Protein AF-A0A1Z9BQ35-F1 (afdb_monomer)

Structure (mmCIF, N/CA/C/O backbone):
data_AF-A0A1Z9BQ35-F1
#
_entry.id   AF-A0A1Z9BQ35-F1
#
loop_
_atom_site.group_PDB
_atom_site.id
_atom_site.type_symbol
_atom_site.label_atom_id
_atom_site.label_alt_id
_atom_site.label_comp_id
_atom_site.label_asym_id
_atom_site.label_entity_id
_atom_site.label_seq_id
_atom_site.pdbx_PDB_ins_code
_atom_site.Cartn_x
_atom_site.Cartn_y
_atom_site.Cartn_z
_atom_site.occupancy
_atom_site.B_iso_or_equiv
_atom_site.auth_seq_id
_atom_site.auth_comp_id
_atom_site.auth_asym_id
_atom_site.auth_atom_id
_atom_site.pdbx_PDB_model_num
ATOM 1 N N . MET A 1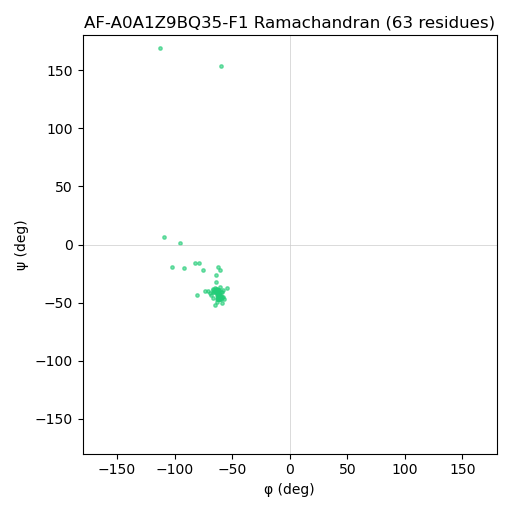 1 ? 18.703 -0.201 -15.230 1.00 47.31 1 MET A N 1
ATOM 2 C CA . MET A 1 1 ? 18.852 -1.279 -14.217 1.00 47.31 1 MET A CA 1
ATOM 3 C C . MET A 1 1 ? 18.269 -0.958 -12.823 1.00 47.31 1 MET A C 1
ATOM 5 O O . MET A 1 1 ? 18.304 -1.840 -11.981 1.00 47.31 1 MET A O 1
ATOM 9 N N . GLN A 1 2 ? 17.703 0.234 -12.552 1.00 57.03 2 GLN A N 1
ATOM 10 C CA . GLN A 1 2 ? 17.127 0.602 -11.232 1.00 57.03 2 GLN A CA 1
ATOM 11 C C . GLN A 1 2 ? 15.598 0.388 -11.109 1.00 57.03 2 GLN A C 1
ATOM 13 O O . GLN A 1 2 ? 15.002 0.664 -10.072 1.00 57.03 2 GLN A O 1
ATOM 18 N N . VAL A 1 3 ? 14.941 -0.113 -12.157 1.00 54.97 3 VAL A N 1
ATOM 19 C CA . VAL A 1 3 ? 13.473 -0.233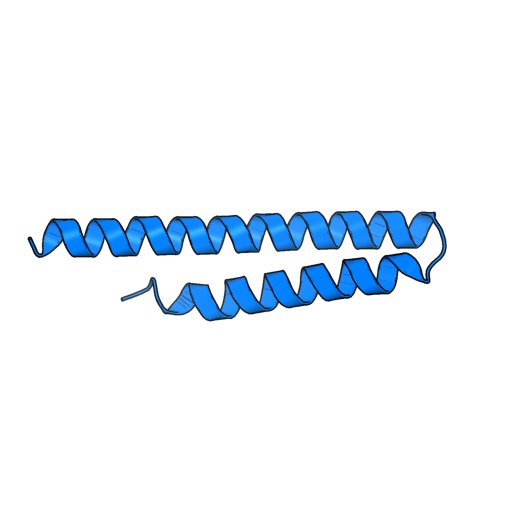 -12.218 1.00 54.97 3 VAL A CA 1
ATOM 20 C C . VAL A 1 3 ? 12.972 -1.471 -11.466 1.00 54.97 3 VAL A C 1
ATOM 22 O O . VAL A 1 3 ? 12.084 -1.387 -10.623 1.00 54.97 3 VAL A O 1
ATOM 25 N N . ALA A 1 4 ? 13.651 -2.608 -11.640 1.00 57.47 4 ALA A N 1
ATOM 26 C CA . ALA A 1 4 ? 13.356 -3.835 -10.899 1.00 57.47 4 ALA A CA 1
ATOM 27 C C . ALA A 1 4 ? 13.526 -3.681 -9.372 1.00 57.47 4 ALA A C 1
ATOM 29 O O . ALA A 1 4 ? 12.919 -4.428 -8.608 1.00 57.47 4 ALA A O 1
ATOM 30 N N . SER A 1 5 ? 14.310 -2.699 -8.901 1.00 68.56 5 SER A N 1
ATOM 31 C CA . SER A 1 5 ? 14.539 -2.490 -7.465 1.00 68.56 5 SER A CA 1
ATOM 32 C C . SER A 1 5 ? 13.400 -1.778 -6.730 1.00 68.56 5 SER A C 1
ATOM 34 O O . SER A 1 5 ? 13.366 -1.838 -5.502 1.00 68.56 5 SER A O 1
ATOM 36 N N . VAL A 1 6 ? 12.460 -1.126 -7.431 1.00 77.94 6 VAL A N 1
ATOM 37 C CA . VAL A 1 6 ? 11.343 -0.418 -6.767 1.00 77.94 6 VAL A CA 1
ATOM 38 C C . VAL A 1 6 ? 10.091 -1.280 -6.591 1.00 77.94 6 VAL A C 1
ATOM 40 O O . VAL A 1 6 ? 9.294 -1.008 -5.692 1.00 77.94 6 VAL A O 1
ATOM 43 N N . LEU A 1 7 ? 9.948 -2.358 -7.372 1.00 82.94 7 LEU A N 1
ATOM 44 C CA . LEU A 1 7 ? 8.819 -3.294 -7.296 1.00 82.94 7 LEU A CA 1
ATOM 45 C C . LEU A 1 7 ? 8.672 -3.956 -5.914 1.00 82.94 7 LEU A C 1
ATOM 47 O O . LEU A 1 7 ? 7.579 -3.887 -5.348 1.00 82.94 7 LEU A O 1
ATOM 51 N N . PRO A 1 8 ? 9.732 -4.541 -5.315 1.00 87.69 8 PRO A N 1
ATOM 52 C CA . PRO A 1 8 ? 9.630 -5.141 -3.983 1.00 87.69 8 PRO A CA 1
ATOM 53 C C . PRO A 1 8 ? 9.167 -4.138 -2.917 1.00 87.69 8 PRO A C 1
ATOM 55 O O . PRO A 1 8 ? 8.347 -4.467 -2.058 1.00 87.69 8 PRO A O 1
ATOM 58 N N . SER A 1 9 ? 9.646 -2.895 -3.001 1.00 88.31 9 SER A N 1
ATOM 59 C CA . SER A 1 9 ? 9.267 -1.810 -2.091 1.00 88.31 9 SER A CA 1
ATOM 60 C C . SER A 1 9 ? 7.809 -1.387 -2.274 1.00 88.31 9 SER A C 1
ATOM 62 O O . SER A 1 9 ? 7.092 -1.230 -1.286 1.00 88.31 9 SER A O 1
ATOM 64 N N . ALA A 1 10 ? 7.347 -1.256 -3.520 1.00 91.56 10 ALA A N 1
ATOM 65 C CA . ALA A 1 10 ? 5.960 -0.916 -3.824 1.00 91.56 10 ALA A CA 1
ATOM 66 C C . ALA A 1 10 ? 4.982 -1.994 -3.331 1.00 91.56 10 ALA A C 1
ATOM 68 O O . ALA A 1 10 ? 3.977 -1.675 -2.695 1.00 91.56 10 ALA A O 1
ATOM 69 N N . VAL A 1 11 ? 5.310 -3.274 -3.546 1.00 92.56 11 VAL A N 1
ATOM 70 C CA . VAL A 1 11 ? 4.504 -4.406 -3.059 1.00 92.56 11 VAL A CA 1
ATOM 71 C C . VAL A 1 11 ? 4.437 -4.411 -1.535 1.00 92.56 11 VAL A C 1
ATOM 73 O O . VAL A 1 11 ? 3.354 -4.564 -0.971 1.00 92.56 11 VAL A O 1
ATOM 76 N N . LYS A 1 12 ? 5.569 -4.200 -0.852 1.00 95.19 12 LYS A N 1
ATOM 77 C CA . LYS A 1 12 ? 5.608 -4.166 0.615 1.00 95.19 12 LYS A CA 1
ATOM 78 C C . LYS A 1 12 ? 4.763 -3.024 1.186 1.00 95.19 12 LYS A C 1
ATOM 80 O O . LYS A 1 12 ? 4.019 -3.246 2.138 1.00 95.19 12 LYS A O 1
ATOM 85 N N . LEU A 1 13 ? 4.841 -1.832 0.593 1.00 95.12 13 LEU A N 1
ATOM 86 C CA . LEU A 1 13 ? 4.020 -0.683 0.993 1.00 95.12 13 LEU A CA 1
ATOM 87 C C . LEU A 1 13 ? 2.527 -0.942 0.773 1.00 95.12 13 LEU A C 1
ATOM 89 O O . LEU A 1 13 ? 1.719 -0.627 1.639 1.00 95.12 13 LEU A O 1
ATOM 93 N N . TYR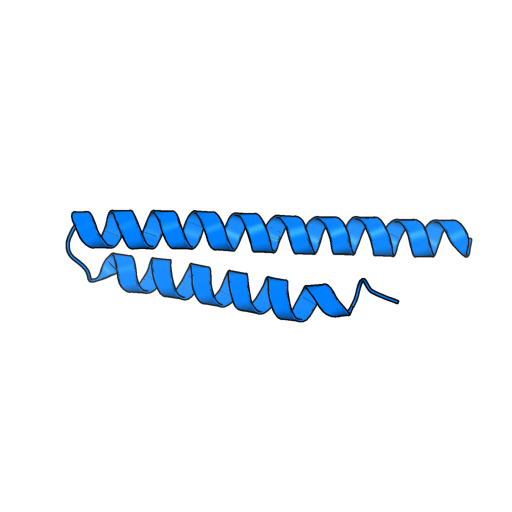 A 1 14 ? 2.158 -1.578 -0.338 1.00 94.50 14 TYR A N 1
ATOM 94 C CA . TYR A 1 14 ? 0.767 -1.949 -0.593 1.00 94.50 14 TYR A CA 1
ATOM 95 C C . TYR A 1 14 ? 0.245 -3.010 0.393 1.00 94.50 14 TYR A C 1
ATOM 97 O O . TYR A 1 14 ? -0.873 -2.924 0.893 1.00 94.50 14 TYR A O 1
ATOM 105 N N . GLN A 1 15 ? 1.061 -4.010 0.731 1.00 97.00 15 GLN A N 1
ATOM 106 C CA . GLN A 1 15 ? 0.693 -5.003 1.746 1.00 97.00 15 GLN A CA 1
ATOM 107 C C . GLN A 1 15 ? 0.529 -4.368 3.134 1.00 97.00 15 GLN A C 1
ATOM 109 O O . GLN A 1 15 ? -0.413 -4.702 3.857 1.00 97.00 15 GLN A O 1
ATOM 114 N N . SER A 1 16 ? 1.416 -3.435 3.488 1.00 97.44 16 SER A N 1
ATOM 115 C CA . SER A 1 16 ? 1.329 -2.659 4.729 1.00 97.44 16 SER A CA 1
ATOM 116 C C . SER A 1 16 ? 0.054 -1.812 4.770 1.00 97.44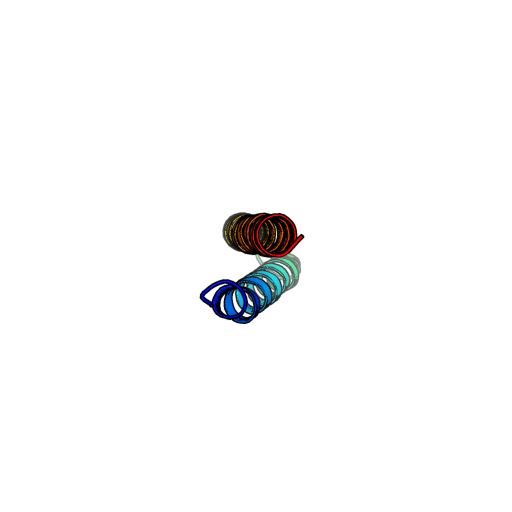 16 SER A C 1
ATOM 118 O O . SER A 1 16 ? -0.711 -1.883 5.738 1.00 97.44 16 SER A O 1
ATOM 120 N N . 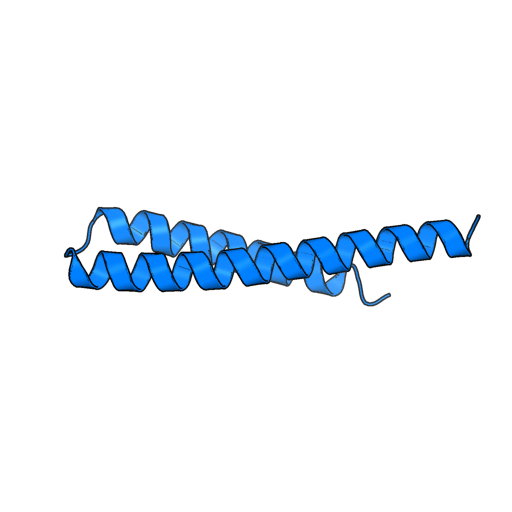SER A 1 17 ? -0.279 -1.137 3.666 1.00 97.44 17 SER A N 1
ATOM 121 C CA . SER A 1 17 ? -1.484 -0.316 3.588 1.00 97.44 17 SER A CA 1
ATOM 122 C C . SER A 1 17 ? -2.767 -1.135 3.761 1.00 97.44 17 SER A C 1
ATOM 124 O O . SER A 1 17 ? -3.691 -0.709 4.466 1.00 97.44 17 SER A O 1
ATOM 126 N N . LEU A 1 18 ? -2.816 -2.343 3.192 1.00 97.38 18 LEU A N 1
ATOM 127 C CA . LEU A 1 18 ? -3.915 -3.286 3.399 1.00 97.38 18 LEU A CA 1
ATOM 128 C C . LEU A 1 18 ? -3.997 -3.770 4.851 1.00 97.38 18 LEU A C 1
ATOM 130 O O . LEU A 1 18 ? -5.101 -3.937 5.376 1.00 97.38 18 LEU A O 1
ATOM 134 N N . SER A 1 19 ? -2.856 -3.986 5.508 1.00 97.88 19 SER A N 1
ATOM 135 C CA . SER A 1 19 ? -2.807 -4.359 6.926 1.00 97.88 19 SER A CA 1
ATOM 136 C C . SER A 1 19 ? -3.424 -3.269 7.806 1.00 97.88 19 SER A C 1
ATOM 138 O O . SER A 1 19 ? -4.313 -3.556 8.611 1.00 97.88 19 SER A O 1
ATOM 140 N N . HIS A 1 20 ? -3.050 -2.004 7.582 1.00 97.69 20 HIS A N 1
ATOM 141 C CA . HIS A 1 20 ? -3.631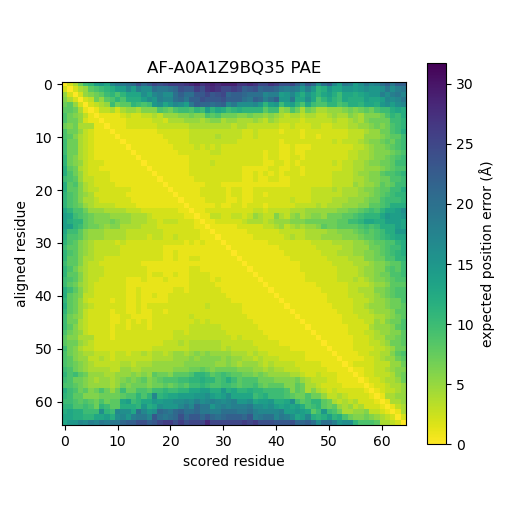 -0.865 8.294 1.00 97.69 20 HIS A CA 1
ATOM 142 C C . HIS A 1 20 ? -5.148 -0.748 8.083 1.00 97.69 20 HIS A C 1
ATOM 144 O O . HIS A 1 20 ? -5.885 -0.513 9.044 1.00 97.69 20 HIS A O 1
ATOM 150 N N . LEU A 1 21 ? -5.645 -0.971 6.859 1.00 96.50 21 LEU A N 1
ATOM 151 C CA . LEU A 1 21 ? -7.090 -0.975 6.591 1.00 96.50 21 LEU A CA 1
ATOM 152 C C . LEU A 1 21 ? -7.816 -2.078 7.355 1.00 96.50 21 LEU A C 1
ATOM 154 O O . LEU A 1 21 ? -8.834 -1.797 7.991 1.00 96.50 21 LEU A O 1
ATOM 158 N N . LYS A 1 22 ? -7.285 -3.305 7.335 1.00 97.62 22 LYS A N 1
ATOM 159 C CA . LYS A 1 22 ? -7.862 -4.434 8.080 1.00 97.62 22 LYS A CA 1
ATOM 160 C C . LYS A 1 22 ? -7.884 -4.155 9.579 1.00 97.62 22 LYS A C 1
ATOM 162 O O . LYS A 1 22 ? -8.913 -4.357 10.216 1.00 97.62 22 LYS A O 1
ATOM 167 N N . GLN A 1 23 ? -6.790 -3.627 10.124 1.00 97.25 23 GLN A N 1
ATOM 168 C CA . GLN A 1 23 ? -6.712 -3.257 11.535 1.00 97.25 23 GLN A CA 1
ATOM 169 C C . GLN A 1 23 ? -7.733 -2.165 11.889 1.00 97.25 23 GLN A C 1
ATOM 171 O O . GLN A 1 23 ? -8.382 -2.253 12.927 1.00 97.25 23 GLN A O 1
ATOM 176 N N . SER A 1 24 ? -7.947 -1.182 11.005 1.00 97.06 24 SER A N 1
ATOM 177 C CA . SER A 1 24 ? -8.892 -0.078 11.241 1.00 97.06 24 SER A CA 1
ATOM 178 C C . SER A 1 24 ? -10.352 -0.516 11.413 1.00 97.06 24 SER A C 1
ATOM 180 O O . SER A 1 24 ? -11.160 0.251 11.930 1.00 97.06 24 SER A O 1
ATOM 182 N N . ALA A 1 25 ? -10.716 -1.722 10.963 1.00 95.31 25 ALA A N 1
ATOM 183 C CA . ALA A 1 25 ? -12.074 -2.243 11.098 1.00 95.31 25 ALA A CA 1
ATOM 184 C C . ALA A 1 25 ? -12.400 -2.703 12.531 1.00 95.31 25 ALA A C 1
ATOM 186 O O . ALA A 1 25 ? -13.572 -2.772 12.887 1.00 95.31 25 ALA A O 1
ATOM 187 N N . GLY A 1 26 ? -11.379 -3.012 13.340 1.00 95.69 26 GLY A N 1
ATOM 188 C CA . GLY A 1 26 ? -11.534 -3.528 14.704 1.00 95.69 26 GLY A CA 1
ATOM 189 C C . GLY A 1 26 ? -11.149 -2.546 15.812 1.00 95.69 26 GLY A C 1
ATOM 190 O O . GLY A 1 26 ? -11.087 -2.955 16.968 1.00 95.69 26 GLY A O 1
ATOM 191 N N . THR A 1 27 ? -10.842 -1.286 15.489 1.00 95.94 27 THR A N 1
ATOM 192 C CA . THR A 1 27 ? -10.335 -0.295 16.453 1.00 95.94 27 THR A CA 1
ATOM 193 C C . THR A 1 27 ? -11.318 0.844 16.706 1.00 95.94 27 THR A C 1
ATOM 195 O O . THR A 1 27 ? -12.328 1.002 16.016 1.00 95.94 27 THR A O 1
ATOM 198 N N . SER A 1 28 ? -11.025 1.656 17.727 1.00 97.88 28 SER A N 1
ATOM 199 C CA . SER A 1 28 ? -11.822 2.842 18.044 1.00 97.88 28 SER A CA 1
ATOM 200 C C . SER A 1 28 ? -11.853 3.830 16.863 1.00 97.88 28 SER A C 1
ATOM 202 O O . SER A 1 28 ? -10.895 3.886 16.089 1.00 97.88 28 SER A O 1
ATOM 204 N N . PRO A 1 29 ? -12.895 4.672 16.715 1.00 96.69 29 PRO A N 1
ATOM 205 C CA . PRO A 1 29 ? -13.009 5.582 15.570 1.00 96.69 29 PRO A CA 1
ATOM 206 C C . PRO A 1 29 ? -11.790 6.493 15.355 1.00 96.69 29 PRO A C 1
ATOM 208 O O . PRO A 1 29 ? -11.386 6.732 14.217 1.00 96.69 29 PRO A O 1
ATOM 211 N N . VAL A 1 30 ? -11.170 6.969 16.440 1.00 97.31 30 VAL A N 1
ATOM 212 C CA . VAL A 1 30 ? -9.983 7.837 16.385 1.00 97.31 30 VAL A CA 1
ATOM 213 C C . VAL A 1 30 ? -8.754 7.070 15.889 1.00 97.31 30 VAL A C 1
ATOM 215 O O . VAL A 1 30 ? -7.994 7.579 15.066 1.00 97.31 30 VAL A O 1
ATOM 218 N N . GLU A 1 31 ? -8.552 5.838 16.351 1.00 97.31 31 GLU A N 1
ATOM 219 C CA . GLU A 1 31 ? -7.449 4.986 15.891 1.00 97.31 31 GLU A CA 1
ATOM 220 C C . GLU A 1 31 ? -7.673 4.496 14.462 1.00 97.31 31 GLU A C 1
ATOM 222 O O . GLU A 1 31 ? -6.746 4.500 13.654 1.00 97.31 31 GLU A O 1
ATOM 227 N N . ALA A 1 32 ? -8.912 4.144 14.120 1.00 97.88 32 ALA A N 1
ATOM 228 C CA . ALA A 1 32 ? -9.302 3.768 12.772 1.00 97.88 32 ALA A CA 1
ATOM 229 C C . ALA A 1 32 ? -9.020 4.900 11.774 1.00 97.88 32 ALA A C 1
ATOM 231 O O . ALA A 1 32 ? -8.505 4.643 10.687 1.00 97.88 32 ALA A O 1
ATOM 232 N N . ALA A 1 33 ? -9.291 6.158 12.144 1.00 98.00 33 ALA A N 1
ATOM 233 C CA . ALA A 1 33 ? -8.949 7.315 11.318 1.00 98.00 33 ALA A CA 1
ATOM 234 C C . ALA A 1 33 ? -7.433 7.425 11.081 1.00 98.00 33 ALA A C 1
ATOM 236 O O . ALA A 1 33 ? -7.008 7.583 9.938 1.00 98.00 33 ALA A O 1
ATOM 237 N N . LYS A 1 34 ? -6.609 7.265 12.127 1.00 98.06 34 LYS A N 1
ATOM 238 C CA . LYS A 1 34 ? -5.138 7.284 12.001 1.00 98.06 34 LYS A CA 1
ATOM 239 C C . LYS A 1 34 ? -4.624 6.172 11.084 1.00 98.06 34 LYS A C 1
ATOM 241 O O . LYS A 1 34 ? -3.832 6.442 10.185 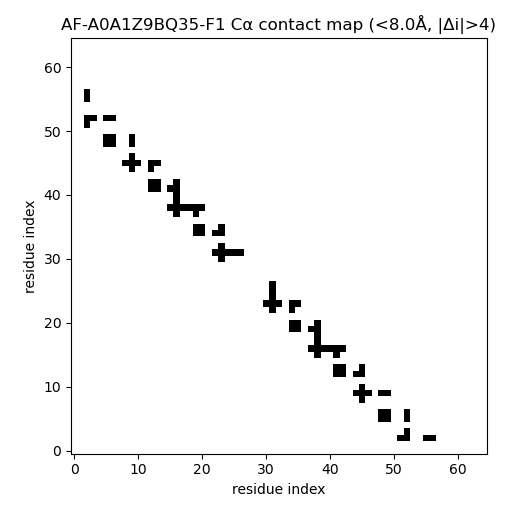1.00 98.06 34 LYS A O 1
ATOM 246 N N . LEU A 1 35 ? -5.116 4.946 11.270 1.00 98.12 35 LEU A N 1
ATOM 247 C CA . LEU A 1 35 ? -4.740 3.790 10.450 1.00 98.12 35 LEU A CA 1
ATOM 248 C C . LEU A 1 35 ? -5.145 3.973 8.981 1.00 98.12 35 LEU A C 1
ATOM 250 O O . LEU A 1 35 ? -4.382 3.633 8.080 1.00 98.12 35 LEU A O 1
ATOM 254 N N . ARG A 1 36 ? -6.315 4.564 8.713 1.00 97.44 36 ARG A N 1
ATOM 255 C CA . ARG A 1 36 ? -6.749 4.873 7.341 1.00 97.44 36 ARG A CA 1
ATOM 256 C C . ARG A 1 36 ? -5.881 5.940 6.682 1.00 97.44 36 ARG A C 1
ATOM 258 O O . ARG A 1 36 ? -5.570 5.799 5.505 1.00 97.44 36 ARG A O 1
ATOM 265 N N . VAL A 1 37 ? -5.454 6.963 7.426 1.00 98.31 37 VAL A N 1
ATOM 266 C CA . VAL A 1 37 ? -4.505 7.970 6.918 1.00 98.31 37 VAL A CA 1
ATOM 267 C C . VAL A 1 37 ? -3.164 7.323 6.566 1.00 98.31 37 VAL A C 1
ATOM 269 O O . VAL A 1 37 ? -2.655 7.550 5.469 1.00 98.31 37 VAL A O 1
ATOM 272 N N . GLN A 1 38 ? -2.627 6.468 7.443 1.00 97.56 38 GLN A N 1
ATOM 273 C CA . GLN A 1 38 ? -1.387 5.726 7.177 1.00 97.56 38 GLN A CA 1
ATOM 274 C C . GLN A 1 38 ? -1.520 4.830 5.940 1.00 97.56 38 GLN A C 1
ATOM 276 O O . GLN A 1 38 ? -0.691 4.894 5.036 1.00 97.56 38 GLN A O 1
ATOM 281 N N . SER A 1 39 ? -2.614 4.071 5.844 1.00 97.81 39 SER A N 1
ATOM 282 C CA . SER A 1 39 ? -2.902 3.246 4.670 1.00 97.81 39 SER A CA 1
ATOM 283 C C . SER A 1 39 ? -2.979 4.060 3.373 1.00 97.81 39 SER A C 1
ATOM 285 O O . SER A 1 39 ? -2.399 3.673 2.355 1.00 97.81 39 SER A O 1
ATOM 287 N N . ALA A 1 40 ? -3.669 5.203 3.391 1.00 97.69 40 ALA A N 1
ATOM 288 C CA . ALA A 1 40 ? -3.779 6.062 2.218 1.00 97.69 40 ALA A CA 1
ATOM 289 C C . ALA A 1 40 ? -2.402 6.580 1.773 1.00 97.69 40 ALA A C 1
ATOM 291 O O . ALA A 1 40 ? -2.092 6.559 0.581 1.00 97.69 40 ALA A O 1
ATOM 292 N N . GLN A 1 41 ? -1.556 6.982 2.726 1.00 98.06 41 GLN A N 1
ATOM 293 C CA . GLN A 1 41 ? -0.202 7.454 2.447 1.00 98.06 41 GLN A CA 1
ATOM 294 C C . GLN A 1 41 ? 0.672 6.353 1.832 1.00 98.06 41 GLN A C 1
ATOM 296 O O . GLN A 1 41 ? 1.290 6.572 0.790 1.00 98.06 41 GLN A O 1
ATOM 301 N N . GLU A 1 42 ? 0.700 5.163 2.430 1.00 96.44 42 GLU A N 1
ATOM 302 C CA . GLU A 1 42 ? 1.493 4.041 1.913 1.00 96.44 42 GLU A CA 1
ATOM 303 C C . GLU A 1 42 ? 1.000 3.571 0.539 1.00 96.44 42 GLU A C 1
ATOM 305 O O . GLU A 1 42 ? 1.814 3.309 -0.349 1.00 96.44 42 GLU A O 1
ATOM 310 N N . SER A 1 43 ? -0.320 3.552 0.322 1.00 95.94 43 SER A N 1
ATOM 311 C CA . SER A 1 43 ? -0.908 3.223 -0.983 1.00 95.94 43 SER A CA 1
ATOM 312 C C . SER A 1 43 ? -0.520 4.239 -2.058 1.00 95.94 43 SER A C 1
ATOM 314 O O . SER A 1 43 ? -0.184 3.848 -3.174 1.00 95.94 43 SER A O 1
ATOM 316 N N . ALA A 1 44 ? -0.518 5.536 -1.731 1.00 96.75 44 ALA A N 1
ATOM 317 C CA . ALA A 1 44 ? -0.112 6.583 -2.666 1.00 96.75 44 ALA A CA 1
ATOM 318 C C . ALA A 1 44 ? 1.372 6.465 -3.053 1.00 96.75 44 ALA A C 1
ATOM 320 O O . ALA A 1 44 ? 1.724 6.623 -4.224 1.00 96.75 44 ALA A O 1
ATOM 321 N N . ILE A 1 45 ? 2.245 6.141 -2.092 1.00 94.75 45 ILE A N 1
ATOM 322 C CA . ILE A 1 45 ? 3.671 5.918 -2.364 1.00 94.75 45 ILE A CA 1
ATOM 323 C C . ILE A 1 45 ? 3.856 4.669 -3.233 1.00 94.75 45 ILE A C 1
ATOM 325 O O . ILE A 1 45 ? 4.579 4.731 -4.227 1.00 94.75 45 ILE A O 1
ATOM 329 N N . ALA A 1 46 ? 3.183 3.561 -2.906 1.00 93.88 46 ALA A N 1
ATOM 330 C CA . ALA A 1 46 ? 3.235 2.334 -3.701 1.00 93.88 46 ALA A CA 1
ATOM 331 C C . ALA A 1 46 ? 2.797 2.578 -5.154 1.00 93.88 46 ALA A C 1
ATOM 333 O O . ALA A 1 46 ? 3.506 2.186 -6.079 1.00 93.88 46 ALA A O 1
ATOM 334 N N . ALA A 1 47 ? 1.683 3.289 -5.358 1.00 94.50 47 ALA A N 1
ATOM 335 C CA . ALA A 1 47 ? 1.191 3.643 -6.688 1.00 94.50 47 ALA A CA 1
ATOM 336 C C . ALA A 1 47 ? 2.213 4.475 -7.476 1.00 94.50 47 ALA A C 1
ATOM 338 O O . ALA A 1 47 ? 2.485 4.179 -8.637 1.00 94.50 47 ALA A O 1
ATOM 339 N N . LYS A 1 48 ? 2.840 5.467 -6.833 1.00 93.56 48 LYS A N 1
ATOM 340 C CA . LYS A 1 48 ? 3.864 6.298 -7.477 1.00 93.56 48 LYS A CA 1
ATOM 341 C C . LYS A 1 48 ? 5.112 5.498 -7.854 1.00 93.56 48 LYS A C 1
ATOM 343 O O . LYS A 1 48 ? 5.669 5.714 -8.924 1.00 93.56 48 LYS A O 1
ATOM 348 N N . LEU A 1 49 ? 5.551 4.575 -6.998 1.00 90.94 49 LEU A N 1
ATOM 349 C CA . LEU A 1 49 ? 6.682 3.696 -7.305 1.00 90.94 49 LEU A CA 1
ATOM 350 C C . LEU A 1 49 ? 6.383 2.787 -8.501 1.00 90.94 49 LEU A C 1
ATOM 352 O O . LEU A 1 49 ? 7.252 2.618 -9.351 1.00 90.94 49 LEU A O 1
ATOM 356 N N . LEU A 1 50 ? 5.165 2.245 -8.588 1.00 89.38 50 LEU A N 1
ATOM 357 C CA . LEU A 1 50 ? 4.735 1.438 -9.733 1.00 89.38 50 LEU A CA 1
ATOM 358 C C . LEU A 1 50 ? 4.637 2.271 -11.013 1.00 89.38 50 LEU A C 1
ATOM 360 O O . LEU A 1 50 ? 5.093 1.818 -12.054 1.00 89.38 50 LEU A O 1
ATOM 364 N N . GLN A 1 51 ? 4.117 3.496 -10.933 1.00 89.88 51 GLN A N 1
ATOM 365 C CA . GLN A 1 51 ? 4.063 4.403 -12.080 1.00 89.88 51 GLN A CA 1
ATOM 366 C C . GLN A 1 51 ? 5.466 4.729 -12.608 1.00 89.88 51 GLN A C 1
ATOM 368 O O . G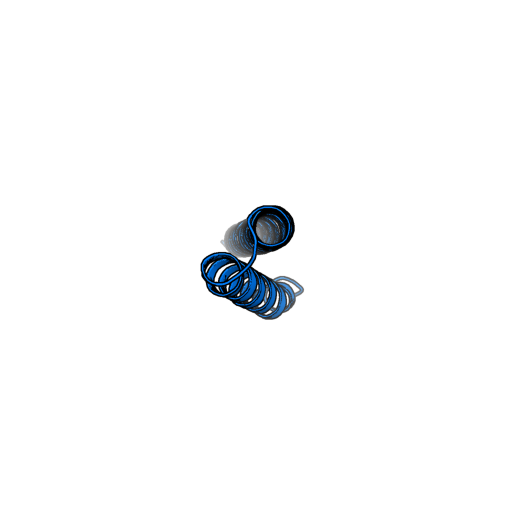LN A 1 51 ? 5.718 4.637 -13.803 1.00 89.88 51 GLN A O 1
ATOM 373 N N . VAL A 1 52 ? 6.402 5.070 -11.717 1.00 87.88 52 VAL A N 1
ATOM 374 C CA . VAL A 1 52 ? 7.798 5.330 -12.102 1.00 87.88 52 VAL A CA 1
ATOM 375 C C . VAL A 1 52 ? 8.459 4.072 -12.669 1.00 87.88 52 VAL A C 1
ATOM 377 O O . VAL A 1 52 ? 9.335 4.175 -13.529 1.00 87.88 52 VAL A O 1
ATOM 380 N N . ALA A 1 53 ? 8.067 2.886 -12.194 1.00 85.88 53 ALA A N 1
ATOM 381 C CA . ALA A 1 53 ? 8.554 1.638 -12.755 1.00 85.88 53 ALA A CA 1
ATOM 382 C C . ALA A 1 53 ? 8.085 1.459 -14.207 1.00 85.88 53 ALA A C 1
ATOM 384 O O . ALA A 1 53 ? 8.913 1.311 -15.103 1.00 85.88 53 ALA A O 1
ATOM 385 N N . ASP A 1 54 ? 6.779 1.591 -14.435 1.00 85.75 54 ASP A N 1
ATOM 386 C CA . ASP A 1 54 ? 6.146 1.474 -15.752 1.00 85.75 54 ASP A CA 1
ATOM 387 C C . ASP A 1 54 ? 6.696 2.498 -16.763 1.00 85.75 54 ASP A C 1
ATOM 389 O O . ASP A 1 54 ? 7.083 2.147 -17.879 1.00 85.75 54 ASP A O 1
ATOM 393 N N . GLU A 1 55 ? 6.838 3.763 -16.351 1.00 86.25 55 GLU A N 1
ATOM 394 C CA . GLU A 1 55 ? 7.406 4.821 -17.195 1.00 86.25 55 GLU A CA 1
ATOM 395 C C . GLU A 1 55 ? 8.854 4.524 -17.610 1.00 86.25 55 GLU A C 1
ATOM 397 O O . GLU A 1 55 ? 9.245 4.795 -18.750 1.00 86.25 55 GLU A O 1
ATOM 402 N N . ASN A 1 56 ? 9.664 3.969 -16.705 1.00 82.50 56 ASN A N 1
ATOM 403 C CA . ASN A 1 56 ? 11.042 3.615 -17.028 1.00 82.50 56 ASN A CA 1
ATOM 404 C C . ASN A 1 56 ? 11.131 2.376 -17.921 1.00 82.50 56 ASN A C 1
ATOM 406 O O . ASN A 1 56 ? 11.956 2.365 -18.835 1.00 82.50 56 ASN A O 1
ATOM 410 N N . ASP A 1 57 ? 10.304 1.357 -17.680 1.00 82.31 57 ASP A N 1
ATOM 411 C CA . ASP A 1 57 ? 10.258 0.163 -18.529 1.00 82.31 57 ASP A CA 1
ATOM 412 C C . ASP A 1 57 ? 9.860 0.540 -19.962 1.00 82.31 57 ASP A C 1
ATOM 414 O O . ASP A 1 57 ? 10.514 0.118 -20.919 1.00 82.31 57 ASP A O 1
ATOM 418 N N . ARG A 1 58 ? 8.881 1.440 -20.123 1.00 81.44 58 ARG A N 1
ATOM 419 C CA . ARG A 1 58 ? 8.484 1.968 -21.435 1.00 81.44 58 ARG A CA 1
ATOM 420 C C . ARG A 1 58 ? 9.612 2.732 -22.134 1.00 81.44 58 ARG A C 1
ATOM 422 O O . ARG A 1 58 ? 9.897 2.457 -23.295 1.00 81.44 58 ARG A O 1
ATOM 429 N N . ARG A 1 59 ? 10.310 3.629 -21.425 1.00 79.06 59 ARG A N 1
ATOM 430 C CA . ARG A 1 59 ? 11.477 4.349 -21.980 1.00 79.06 59 ARG A CA 1
ATOM 431 C C . ARG A 1 59 ? 12.607 3.411 -22.400 1.00 79.06 59 ARG A C 1
ATOM 433 O O . ARG A 1 59 ? 13.293 3.691 -23.376 1.00 79.06 59 ARG A O 1
ATOM 440 N N . MET A 1 60 ? 12.831 2.325 -21.660 1.00 75.62 60 MET A N 1
ATOM 441 C CA . MET A 1 60 ? 13.837 1.322 -22.020 1.00 75.62 60 MET A CA 1
ATOM 442 C C . MET A 1 60 ? 13.466 0.583 -23.309 1.00 75.62 60 MET A C 1
ATOM 444 O O . MET A 1 60 ? 14.354 0.327 -24.115 1.00 75.62 60 MET A O 1
ATOM 448 N N . ILE A 1 61 ? 12.183 0.269 -23.516 1.00 74.75 61 ILE A N 1
ATOM 449 C CA . ILE A 1 61 ? 11.694 -0.328 -24.769 1.00 74.75 61 ILE A CA 1
ATOM 450 C C . ILE A 1 61 ? 11.905 0.645 -25.938 1.00 74.75 61 ILE A C 1
ATOM 452 O O . ILE A 1 61 ? 12.465 0.246 -26.956 1.00 74.75 61 ILE A O 1
ATOM 456 N N . ASP A 1 62 ? 11.547 1.920 -25.764 1.00 75.06 62 ASP A N 1
ATOM 457 C CA . ASP A 1 62 ? 11.687 2.952 -26.804 1.00 75.06 62 ASP A CA 1
ATOM 458 C C . ASP A 1 62 ? 13.154 3.237 -27.194 1.00 75.06 62 ASP A C 1
ATOM 460 O O . ASP A 1 62 ? 13.414 3.680 -28.306 1.00 75.06 62 ASP A O 1
ATOM 464 N N . LEU A 1 63 ? 14.124 2.999 -26.300 1.00 68.69 63 LEU A N 1
ATOM 465 C CA . LEU A 1 63 ? 15.563 3.169 -26.576 1.00 68.69 63 LEU A CA 1
ATOM 466 C C . LEU A 1 63 ? 16.209 1.972 -27.293 1.00 68.69 63 LEU A C 1
ATOM 468 O O . LEU A 1 63 ? 17.338 2.091 -27.770 1.00 68.69 63 LEU A O 1
ATOM 472 N N . VAL A 1 64 ? 15.547 0.813 -27.297 1.00 65.69 64 VAL A N 1
ATOM 473 C CA . VAL A 1 64 ? 16.045 -0.430 -27.914 1.00 65.69 64 VAL A CA 1
ATOM 474 C C . VAL A 1 64 ? 15.376 -0.698 -29.272 1.00 65.69 64 VAL A C 1
ATOM 476 O O . VAL A 1 64 ? 15.922 -1.466 -30.064 1.00 65.69 64 VAL A O 1
ATOM 479 N N . ALA A 1 65 ? 14.221 -0.077 -29.534 1.00 57.28 65 ALA A N 1
ATOM 480 C CA . ALA A 1 65 ? 13.496 -0.120 -30.807 1.00 57.28 65 ALA A CA 1
ATOM 481 C C . ALA A 1 65 ? 14.115 0.806 -31.869 1.00 57.28 65 ALA A C 1
ATOM 483 O O . ALA A 1 65 ? 14.069 0.417 -33.059 1.00 57.28 65 ALA A O 1
#

Mean predicted aligned error: 5.42 Å

Solvent-accessible surface area (backbone atoms only — not comparable to full-atom values): 3376 Å² total; per-residue (Å²): 135,71,50,78,68,38,53,66,55,21,51,51,30,40,54,49,16,52,50,29,47,60,53,29,75,77,47,56,73,71,56,18,51,53,28,43,53,51,15,51,52,32,37,52,51,17,52,52,40,50,50,56,29,53,56,4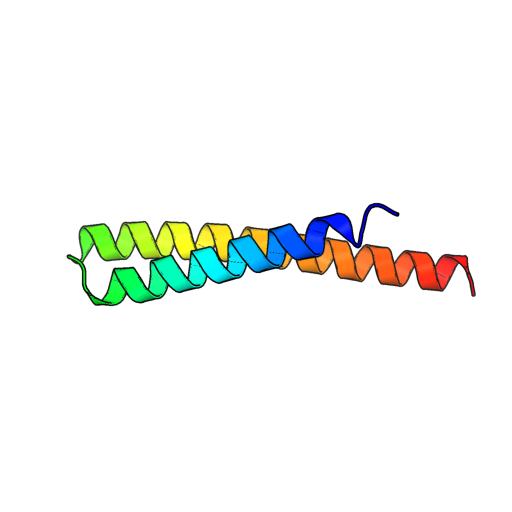9,54,50,52,54,50,67,75,73,108

Sequence (65 aa):
MQVASVLPSAVKLYQSSLSHLKQSAGTSPVEAAKLRVQSAQESAIAAKLLQVADENDRRMIDLVA

Radius of gyration: 15.68 Å; Cα contacts (8 Å, |Δi|>4): 52; chains: 1; bounding box: 32×13×49 Å

pLDDT: mean 88.36, std 12.75, range [47.31, 98.31]

Nearest PDB structures (foldseek):
  6tz5-assembly1_AA  TM=4.199E-01  e=3.211E+00  Homo sapiens

Secondary structure (DSSP, 8-state):
--STTTHHHHHHHHHHHHHHHHHHTSS-HHHHHHHHHHHHHHHHHHHHHHHHHHHHHHHHHHHH-

Foldseek 3Di:
DCLVVLLVVLVVLQVQLVVLCVVLVVDDVVSSVVSNVSSVVSNVVSVVSVVVSVVVVVVVVVVVD